Protein AF-A0A350ADL0-F1 (afdb_monomer_lite)

pLDDT: mean 89.19, std 13.89, range [51.16, 98.5]

Radius of gyration: 20.32 Å; chains: 1; bounding box: 35×36×42 Å

Foldseek 3Di:
DPPDPDDPQPCNPDDDDPPDPPNDPDDDDDDDDDCVVVFADVVVVHPHGHDDPDPPPPD

Secondary structure (DSSP, 8-state):
--S--S-SSTTTT-PPP---GGG-S----------TT-SS-GGGT-SS--S-----TT-

Sequence (59 aa):
MNRYPRDMIGYGPRAPNADWPGGACVAVQFVLNYEEGGENTILHGDAASEAFLSEIVGA

Structure (mmCIF, N/CA/C/O backbone):
data_AF-A0A350ADL0-F1
#
_entry.id   AF-A0A350ADL0-F1
#
loop_
_atom_site.group_PDB
_atom_site.id
_atom_site.type_symbol
_atom_site.label_atom_id
_atom_site.label_alt_id
_atom_site.label_comp_id
_atom_site.label_asym_id
_atom_site.label_entity_id
_atom_site.label_seq_id
_atom_site.pdbx_PDB_ins_code
_atom_site.Cartn_x
_atom_site.Cartn_y
_atom_site.Cartn_z
_atom_site.occupancy
_atom_site.B_iso_or_equiv
_atom_site.auth_seq_id
_atom_site.auth_comp_id
_atom_site.auth_asym_id
_atom_site.auth_atom_id
_atom_site.pdbx_PDB_model_num
ATOM 1 N N . MET A 1 1 ? -14.769 26.804 -12.780 1.00 56.88 1 MET A N 1
ATOM 2 C CA . MET A 1 1 ? -13.560 25.960 -12.682 1.00 56.88 1 MET A CA 1
ATOM 3 C C . MET A 1 1 ? -13.220 25.785 -11.216 1.00 56.88 1 MET A C 1
ATOM 5 O O . MET A 1 1 ? -13.109 26.791 -10.524 1.00 56.88 1 MET A O 1
ATOM 9 N N . ASN A 1 2 ? -13.107 24.545 -10.737 1.00 72.25 2 ASN A N 1
ATOM 10 C CA . ASN A 1 2 ? -12.575 24.294 -9.402 1.00 72.25 2 ASN A CA 1
ATOM 11 C C . ASN A 1 2 ? -11.076 24.632 -9.428 1.00 72.25 2 ASN A C 1
ATOM 13 O O . ASN A 1 2 ? -10.333 24.055 -10.218 1.00 72.25 2 ASN A O 1
ATOM 17 N N . ARG A 1 3 ? -10.656 25.630 -8.644 1.00 87.88 3 ARG A N 1
ATOM 18 C CA . ARG A 1 3 ? -9.297 26.198 -8.692 1.00 87.88 3 ARG A CA 1
ATOM 19 C C . ARG A 1 3 ? -8.233 25.210 -8.212 1.00 87.88 3 ARG A C 1
ATOM 21 O O . ARG A 1 3 ? -7.069 25.365 -8.570 1.00 87.88 3 ARG A O 1
ATOM 28 N N . TYR A 1 4 ? -8.616 24.225 -7.403 1.00 91.75 4 TYR A N 1
ATOM 29 C CA . TYR A 1 4 ? -7.681 23.254 -6.857 1.00 91.75 4 TYR A CA 1
ATOM 30 C C . TYR A 1 4 ? -8.318 21.862 -6.783 1.00 91.75 4 TYR A C 1
ATOM 32 O O . TYR A 1 4 ? -9.362 21.719 -6.148 1.00 91.75 4 TYR A O 1
ATOM 40 N N . PRO A 1 5 ? -7.735 20.840 -7.437 1.00 94.81 5 PRO A N 1
ATOM 41 C CA . PRO A 1 5 ? -8.382 19.536 -7.582 1.00 94.81 5 PRO A CA 1
ATOM 42 C C . PRO A 1 5 ? -8.159 18.604 -6.385 1.00 94.81 5 PRO A C 1
ATOM 44 O O . PRO A 1 5 ? -8.746 17.529 -6.343 1.00 94.81 5 PRO A O 1
ATOM 47 N N . ARG A 1 6 ? -7.288 18.976 -5.439 1.00 96.31 6 ARG A N 1
ATOM 48 C CA . ARG A 1 6 ? -6.951 18.135 -4.287 1.00 96.31 6 ARG A CA 1
ATOM 49 C C . ARG A 1 6 ? -7.908 18.399 -3.138 1.00 96.31 6 ARG A C 1
ATOM 51 O O . ARG A 1 6 ? -8.177 19.554 -2.805 1.00 96.31 6 ARG A O 1
ATOM 58 N N . ASP A 1 7 ? -8.311 17.323 -2.482 1.00 94.50 7 ASP A N 1
ATOM 59 C CA . ASP A 1 7 ? -8.834 17.407 -1.129 1.00 94.50 7 ASP A CA 1
ATOM 60 C C . ASP A 1 7 ? -7.669 17.664 -0.164 1.00 94.50 7 ASP A C 1
ATOM 62 O O . ASP A 1 7 ? -6.781 16.830 0.007 1.00 94.50 7 ASP A O 1
ATOM 66 N N . MET A 1 8 ? -7.645 18.866 0.410 1.00 94.31 8 MET A N 1
ATOM 67 C CA . MET A 1 8 ? -6.633 19.286 1.384 1.00 94.31 8 MET A CA 1
ATOM 68 C C . MET A 1 8 ? -7.107 19.122 2.830 1.00 94.31 8 MET A C 1
ATOM 70 O O . MET A 1 8 ? -6.350 19.430 3.748 1.00 94.31 8 MET A O 1
ATOM 74 N N . ILE A 1 9 ? -8.359 18.704 3.036 1.00 95.62 9 ILE A N 1
ATOM 75 C CA . ILE A 1 9 ? -9.011 18.676 4.347 1.00 95.62 9 ILE A CA 1
ATOM 76 C C . ILE A 1 9 ? -9.193 17.230 4.819 1.00 95.62 9 ILE A C 1
ATOM 78 O O . ILE A 1 9 ? -8.936 16.935 5.989 1.00 95.62 9 ILE A O 1
ATOM 82 N N . GLY A 1 10 ? -9.622 16.327 3.933 1.00 96.62 10 GLY A N 1
ATOM 83 C CA . GLY A 1 10 ? -9.970 14.957 4.298 1.00 96.62 10 GLY A CA 1
ATOM 84 C C . GLY A 1 10 ? -11.030 14.927 5.403 1.00 96.62 10 GLY A C 1
ATOM 85 O O . GLY A 1 10 ? -11.990 15.698 5.392 1.00 96.62 10 GLY A O 1
ATOM 86 N N . TYR A 1 11 ? -10.837 14.073 6.410 1.00 97.50 11 TYR A N 1
ATOM 87 C CA . TYR A 1 11 ? -11.757 13.977 7.551 1.00 97.50 11 TYR A CA 1
ATOM 88 C C . TYR A 1 11 ? -11.691 15.160 8.538 1.00 97.50 11 TYR A C 1
ATOM 90 O O . TYR A 1 11 ? -12.541 15.270 9.427 1.00 97.50 11 TYR A O 1
ATOM 98 N N . GLY A 1 12 ? -10.702 16.052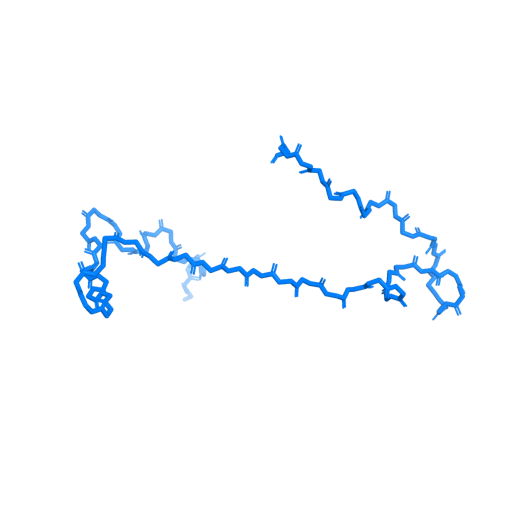 8.420 1.00 96.75 12 GLY A N 1
ATOM 99 C CA . GLY A 1 12 ? -10.504 17.140 9.379 1.00 96.75 12 GLY A CA 1
ATOM 100 C C . GLY A 1 12 ? -10.377 16.636 10.834 1.00 96.75 12 GLY A C 1
ATOM 101 O O . GLY A 1 12 ? -9.873 15.539 11.069 1.00 96.75 12 GLY A O 1
ATOM 102 N N . PRO A 1 13 ? -10.832 17.401 11.845 1.00 97.25 13 PRO A N 1
ATOM 103 C CA . PRO A 1 13 ? -10.666 17.040 13.258 1.00 97.25 13 PRO A CA 1
ATOM 104 C C . PRO A 1 13 ? -11.596 15.915 13.749 1.00 97.25 13 PRO A C 1
ATOM 106 O O . PRO A 1 13 ? -11.537 15.553 14.923 1.00 97.25 13 PRO A O 1
ATOM 109 N N . ARG A 1 14 ? -12.500 15.395 12.906 1.00 97.00 14 ARG A N 1
ATOM 110 C CA . ARG A 1 14 ? -13.519 14.405 13.294 1.00 97.00 14 ARG A CA 1
ATOM 111 C C . ARG A 1 14 ? -13.508 13.217 12.335 1.00 97.00 14 ARG A C 1
ATOM 113 O O . ARG A 1 14 ? -14.396 13.077 11.499 1.00 97.00 14 ARG A O 1
ATOM 120 N N . ALA A 1 15 ? -12.495 12.365 12.474 1.00 96.69 15 ALA A N 1
ATOM 121 C CA . ALA A 1 15 ? -12.436 11.094 11.760 1.00 96.69 15 ALA A CA 1
ATOM 122 C C . ALA A 1 15 ? -13.585 10.154 12.182 1.00 96.69 15 ALA A C 1
ATOM 124 O O . ALA A 1 15 ? -14.000 10.185 13.346 1.00 96.69 15 ALA A O 1
ATOM 125 N N . PRO A 1 16 ? -14.116 9.332 11.260 1.00 97.12 16 PRO A N 1
ATOM 126 C CA . PRO A 1 16 ? -15.134 8.343 11.591 1.00 97.12 16 PRO A CA 1
ATOM 127 C C . PRO A 1 16 ? -14.573 7.270 12.532 1.00 97.12 16 PRO A C 1
ATOM 129 O O . PRO A 1 16 ? -13.377 6.975 12.522 1.00 97.12 16 PRO A O 1
ATOM 132 N N . ASN A 1 17 ? -15.457 6.650 13.316 1.00 96.81 17 ASN A N 1
ATOM 133 C CA . ASN A 1 17 ? -15.114 5.414 14.008 1.00 96.81 17 ASN A CA 1
ATOM 134 C C . ASN A 1 17 ? -14.963 4.301 12.962 1.00 96.81 17 ASN A C 1
ATOM 136 O O . ASN A 1 17 ? -15.886 4.070 12.184 1.00 96.81 17 ASN A O 1
ATOM 140 N N . ALA A 1 18 ? -13.805 3.644 12.941 1.00 96.62 18 ALA A N 1
ATOM 141 C CA . ALA A 1 18 ? -13.495 2.612 11.961 1.00 96.62 18 ALA A CA 1
ATOM 142 C C . ALA A 1 18 ? -14.276 1.302 12.176 1.00 96.62 18 ALA A C 1
ATOM 144 O O . ALA A 1 18 ? -14.375 0.517 11.239 1.00 96.62 18 ALA A O 1
ATOM 145 N N . ASP A 1 19 ? -14.821 1.084 13.382 1.00 97.38 19 ASP A N 1
ATOM 146 C CA . ASP A 1 19 ? -15.664 -0.069 13.740 1.00 97.38 19 ASP A CA 1
ATOM 147 C C . ASP A 1 19 ? -15.077 -1.421 13.290 1.00 97.38 19 ASP A C 1
ATOM 149 O O . ASP A 1 19 ? -15.715 -2.231 12.613 1.00 97.38 19 ASP A O 1
ATOM 153 N N . TRP A 1 20 ? -13.800 -1.650 13.621 1.00 98.38 20 TRP A N 1
ATOM 154 C CA . TRP A 1 20 ? -13.105 -2.867 13.213 1.00 98.38 20 TRP A CA 1
ATOM 155 C C . TRP A 1 20 ? -13.756 -4.124 13.813 1.00 98.38 20 TRP A C 1
ATOM 157 O O . TRP A 1 20 ? -14.232 -4.090 14.955 1.00 98.38 20 TRP A O 1
ATOM 167 N N . PRO A 1 21 ? -13.719 -5.269 13.099 1.00 98.50 21 PRO A N 1
ATOM 168 C CA . PRO A 1 21 ? -14.308 -6.514 13.577 1.00 98.50 21 PRO A CA 1
ATOM 169 C C . PRO A 1 21 ? -13.864 -6.875 14.999 1.00 98.50 21 PRO A C 1
ATOM 171 O O . PRO A 1 21 ? -12.685 -6.785 15.342 1.00 98.50 21 PRO A O 1
ATOM 174 N N . GLY A 1 22 ? -14.821 -7.285 15.833 1.00 97.50 22 GLY A N 1
ATOM 175 C CA . GLY A 1 22 ? -14.559 -7.653 17.228 1.00 97.50 22 GLY A CA 1
ATOM 176 C C . GLY A 1 22 ? -14.197 -6.480 18.146 1.00 97.50 22 GLY A C 1
ATOM 177 O O . GLY A 1 22 ? -13.721 -6.719 19.252 1.00 97.50 22 GLY A O 1
ATOM 178 N N . GLY A 1 23 ? -14.404 -5.231 17.714 1.00 97.62 23 GLY A N 1
ATOM 179 C CA . GLY A 1 23 ? -14.046 -4.044 18.495 1.00 97.62 23 GLY A CA 1
ATOM 180 C C . GLY A 1 23 ? -12.536 -3.814 18.578 1.00 97.62 23 GLY A C 1
ATOM 181 O O . GLY A 1 23 ? -12.052 -3.271 19.571 1.00 97.62 23 GLY A O 1
ATOM 182 N N . ALA A 1 24 ? -11.776 -4.262 17.573 1.00 98.38 24 ALA A N 1
ATOM 183 C CA . ALA A 1 24 ? -10.326 -4.112 17.556 1.00 98.38 24 ALA A CA 1
ATOM 184 C C . ALA A 1 24 ? -9.908 -2.631 17.537 1.00 98.38 24 ALA A C 1
ATOM 186 O O . ALA A 1 24 ? -10.477 -1.811 16.819 1.00 98.38 24 ALA A O 1
ATOM 187 N N . CYS A 1 25 ? -8.862 -2.287 18.291 1.00 97.06 25 CYS A N 1
ATOM 188 C CA . CYS A 1 25 ? -8.355 -0.911 18.353 1.00 97.06 25 CYS A CA 1
ATOM 189 C C . CYS A 1 25 ? -7.521 -0.514 17.123 1.00 97.06 25 CYS A C 1
ATOM 191 O O . CYS A 1 25 ? -7.294 0.669 16.887 1.00 97.06 25 CYS A O 1
ATOM 193 N N . VAL A 1 26 ? -7.026 -1.493 16.362 1.00 96.94 26 VAL A N 1
ATOM 194 C CA . VAL A 1 26 ? -6.145 -1.289 15.209 1.00 96.94 26 VAL A CA 1
ATOM 195 C C . VAL A 1 26 ? -6.351 -2.406 14.190 1.00 96.94 26 VAL A C 1
ATOM 197 O O . VAL A 1 26 ? -6.561 -3.559 14.564 1.00 96.94 26 VAL A O 1
ATOM 200 N N . ALA A 1 27 ? -6.259 -2.062 12.908 1.00 97.94 27 ALA A N 1
ATOM 201 C CA . ALA A 1 27 ? -6.124 -3.023 11.822 1.00 97.94 27 ALA A CA 1
ATOM 202 C C . ALA A 1 27 ? -4.647 -3.101 11.409 1.00 97.94 27 ALA A C 1
ATOM 204 O O . ALA A 1 27 ? -4.026 -2.076 11.134 1.00 97.94 27 ALA A O 1
ATOM 205 N N . VAL A 1 28 ? -4.082 -4.310 11.376 1.00 97.38 28 VAL A N 1
ATOM 206 C CA . VAL A 1 28 ? -2.716 -4.564 10.891 1.00 97.38 28 VAL A CA 1
ATOM 207 C C . VAL A 1 28 ? -2.808 -5.176 9.498 1.00 97.38 28 VAL A C 1
ATOM 209 O O . VAL A 1 28 ? -3.575 -6.117 9.295 1.00 97.38 28 VAL A O 1
ATOM 212 N N . GLN A 1 29 ? -2.034 -4.657 8.545 1.00 97.50 29 GLN A N 1
ATOM 213 C CA . GLN A 1 29 ? -2.085 -5.085 7.148 1.00 97.50 29 GLN A CA 1
ATOM 214 C C . GLN A 1 29 ? -0.671 -5.382 6.639 1.00 97.50 29 GLN A C 1
ATOM 216 O O . GLN A 1 29 ? 0.160 -4.486 6.536 1.00 97.50 29 GLN A O 1
ATOM 221 N N . PHE A 1 30 ? -0.400 -6.655 6.346 1.00 95.75 30 PHE A N 1
ATOM 222 C CA . PHE A 1 30 ? 0.857 -7.096 5.739 1.00 95.75 30 PHE A CA 1
ATOM 223 C C . PHE A 1 30 ? 0.757 -7.014 4.219 1.00 95.75 30 PHE A C 1
ATOM 225 O O . PHE A 1 30 ? -0.102 -7.676 3.634 1.00 95.75 30 PHE A O 1
ATOM 232 N N . VAL A 1 31 ? 1.612 -6.208 3.593 1.00 95.31 31 VAL A N 1
ATOM 233 C CA . VAL A 1 31 ? 1.739 -6.112 2.133 1.00 95.31 31 VAL A CA 1
ATOM 234 C C . VAL A 1 31 ? 3.004 -6.849 1.721 1.00 95.31 31 VAL A C 1
ATOM 236 O O . VAL A 1 31 ? 4.050 -6.653 2.334 1.00 95.31 31 VAL A O 1
ATOM 239 N N . LEU A 1 32 ? 2.902 -7.679 0.687 1.00 93.31 32 LEU A N 1
ATOM 240 C CA . LEU A 1 32 ? 4.050 -8.250 -0.000 1.00 93.31 32 LEU A CA 1
ATOM 241 C C . LEU A 1 32 ? 3.972 -7.812 -1.455 1.00 93.31 32 LEU A C 1
ATOM 243 O O . LEU A 1 32 ? 3.074 -8.243 -2.179 1.00 93.31 32 LEU A O 1
ATOM 247 N N . ASN A 1 33 ? 4.901 -6.956 -1.855 1.00 90.81 33 ASN A N 1
ATOM 248 C CA . ASN A 1 33 ? 5.128 -6.691 -3.263 1.00 90.81 33 ASN A CA 1
ATOM 249 C C . ASN A 1 33 ? 6.038 -7.793 -3.802 1.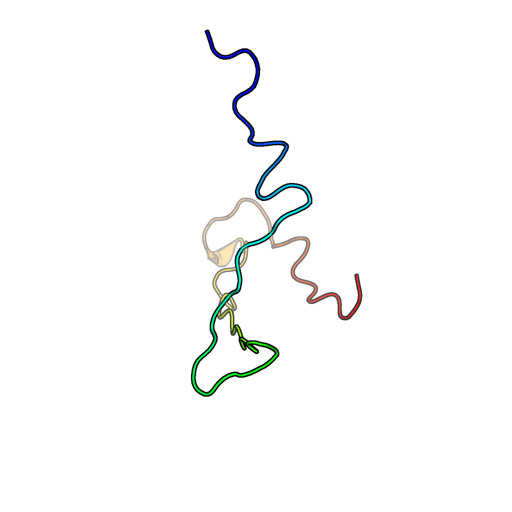00 90.81 33 ASN A C 1
ATOM 251 O O . ASN A 1 33 ? 6.928 -8.265 -3.097 1.00 90.81 33 ASN A O 1
ATOM 255 N N . TYR A 1 34 ? 5.761 -8.228 -5.024 1.00 90.56 34 TYR A N 1
ATOM 256 C CA . TYR A 1 34 ? 6.612 -9.157 -5.749 1.00 90.56 34 TYR A CA 1
ATOM 257 C C . TYR A 1 34 ? 6.859 -8.557 -7.122 1.00 90.56 34 TYR A C 1
ATOM 259 O O . TYR A 1 34 ? 6.068 -8.725 -8.052 1.00 90.56 34 TYR A O 1
ATOM 267 N N . GLU A 1 35 ? 7.907 -7.752 -7.174 1.00 91.25 35 GLU A N 1
ATOM 268 C CA . GLU A 1 35 ? 8.306 -6.951 -8.331 1.00 91.25 35 GLU A CA 1
ATOM 269 C C . GLU A 1 35 ? 9.642 -7.443 -8.895 1.00 91.25 35 GLU A C 1
ATOM 271 O O . GLU A 1 35 ? 10.072 -6.992 -9.951 1.00 91.25 35 GLU A O 1
ATOM 276 N N . GLU A 1 36 ? 10.295 -8.380 -8.207 1.00 92.56 36 GLU A N 1
ATOM 277 C CA . GLU A 1 36 ? 11.610 -8.894 -8.546 1.00 92.56 36 GLU A CA 1
ATOM 278 C C . GLU A 1 36 ? 11.597 -9.622 -9.894 1.00 92.56 36 GLU A C 1
ATOM 280 O O . GLU A 1 36 ? 10.832 -10.563 -10.122 1.00 92.56 36 GLU A O 1
ATOM 285 N N . GLY A 1 37 ? 12.482 -9.190 -10.791 1.00 93.50 37 GLY A N 1
ATOM 286 C CA . GLY A 1 37 ? 12.480 -9.577 -12.196 1.00 93.50 37 GLY A CA 1
ATOM 287 C C . GLY A 1 37 ? 11.573 -8.703 -13.066 1.00 93.50 37 GLY A C 1
ATOM 288 O O . GLY A 1 37 ? 11.437 -8.990 -14.251 1.00 93.50 37 GLY A O 1
ATOM 289 N N . GLY A 1 38 ? 10.938 -7.670 -12.512 1.00 93.12 38 GLY A N 1
ATOM 290 C CA . GLY A 1 38 ? 10.160 -6.650 -13.221 1.00 93.12 38 GLY A CA 1
ATOM 291 C C . GLY A 1 38 ? 10.776 -5.252 -13.149 1.00 93.12 38 GLY A C 1
ATOM 292 O O . GLY A 1 38 ? 10.196 -4.306 -13.678 1.00 93.12 38 GLY A O 1
ATOM 293 N N . GLU A 1 39 ? 11.932 -5.111 -12.504 1.00 93.62 39 GLU A N 1
ATOM 294 C CA . GLU A 1 39 ? 12.663 -3.855 -12.424 1.00 93.62 39 GLU A CA 1
ATOM 295 C C . GLU A 1 39 ? 13.156 -3.372 -13.787 1.00 93.62 39 GLU A C 1
ATOM 297 O O . GLU A 1 39 ? 13.286 -4.162 -14.729 1.00 93.62 39 GLU A O 1
ATOM 302 N N . ASN A 1 40 ? 13.499 -2.081 -13.876 1.00 94.56 40 ASN A N 1
ATOM 303 C CA . ASN A 1 40 ? 14.124 -1.558 -15.084 1.00 94.56 40 ASN A CA 1
ATOM 304 C C . ASN A 1 40 ? 15.404 -2.344 -15.400 1.00 94.56 40 ASN A C 1
ATOM 306 O O . ASN A 1 40 ? 16.355 -2.396 -14.611 1.00 94.56 40 ASN A O 1
ATOM 310 N N . THR A 1 41 ? 15.456 -2.939 -16.586 1.00 95.31 41 THR A N 1
ATOM 311 C CA . THR A 1 41 ? 16.627 -3.674 -17.053 1.00 95.31 41 THR A CA 1
ATOM 312 C C . THR A 1 41 ? 16.723 -3.651 -18.567 1.00 95.31 41 THR A C 1
ATOM 314 O O . THR A 1 41 ? 15.754 -3.844 -19.302 1.00 95.31 41 THR A O 1
ATOM 317 N N . ILE A 1 42 ? 17.951 -3.505 -19.067 1.00 97.31 42 ILE A N 1
ATOM 318 C CA . ILE A 1 42 ? 18.221 -3.554 -20.509 1.00 97.31 42 ILE A CA 1
ATOM 319 C C . ILE A 1 42 ? 17.806 -4.898 -21.129 1.00 97.31 42 ILE A C 1
ATOM 321 O O . ILE A 1 42 ? 17.548 -4.965 -22.328 1.00 97.31 42 ILE A O 1
ATOM 325 N N . LEU A 1 43 ? 17.713 -5.967 -20.322 1.00 97.25 43 LEU A N 1
ATOM 326 C CA . LEU A 1 43 ? 17.228 -7.276 -20.769 1.00 97.25 43 LEU A CA 1
ATOM 327 C C . LEU A 1 43 ? 15.734 -7.261 -21.129 1.00 97.25 43 LEU A C 1
ATOM 329 O O . LEU A 1 43 ? 15.305 -8.084 -21.933 1.00 97.25 43 LEU A O 1
ATOM 333 N N . HIS A 1 44 ? 14.961 -6.323 -20.578 1.00 97.00 44 HIS A N 1
ATOM 334 C CA . HIS A 1 44 ? 13.542 -6.119 -20.884 1.00 97.00 44 HIS A CA 1
ATOM 335 C C . HIS A 1 44 ? 13.312 -5.001 -21.915 1.00 97.00 44 HIS A C 1
ATOM 337 O O . HIS A 1 44 ? 12.177 -4.762 -22.319 1.00 97.00 44 HIS A O 1
ATOM 343 N N . GLY A 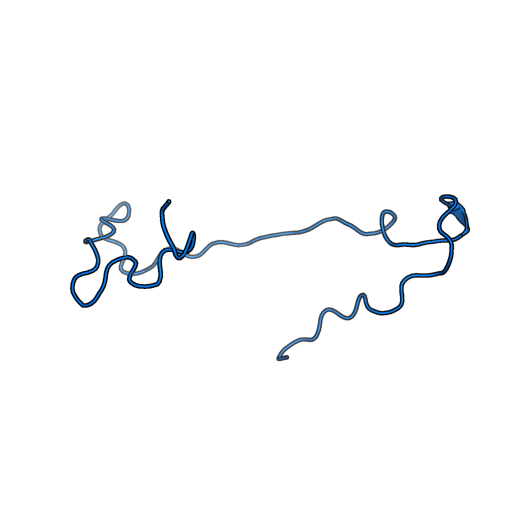1 45 ? 14.382 -4.374 -22.418 1.00 97.50 45 GLY A N 1
ATOM 344 C CA . GLY A 1 45 ? 14.318 -3.309 -23.422 1.00 97.50 45 GLY A CA 1
ATOM 345 C C . GLY A 1 45 ? 14.287 -1.893 -22.847 1.00 97.50 45 GLY A C 1
ATOM 346 O O . GLY A 1 45 ? 14.100 -0.941 -23.606 1.00 97.50 45 GLY A O 1
ATOM 347 N N . ASP A 1 46 ? 14.497 -1.741 -21.540 1.00 97.31 46 ASP A N 1
ATOM 348 C CA . ASP A 1 46 ? 14.543 -0.430 -20.901 1.00 97.31 46 ASP A CA 1
ATOM 349 C C . ASP A 1 46 ? 15.815 0.337 -21.273 1.00 97.31 46 ASP A C 1
ATOM 351 O O . ASP A 1 46 ? 16.8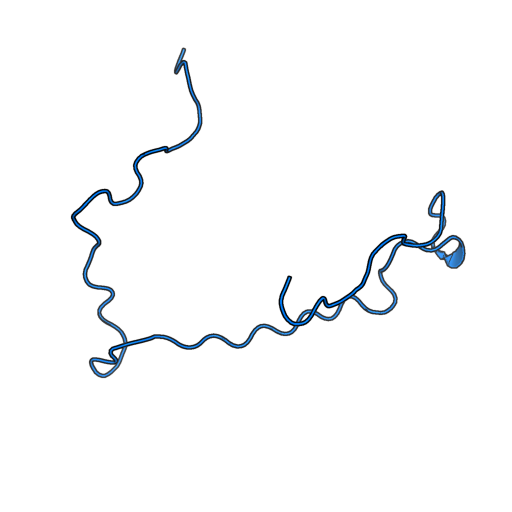59 -0.231 -21.610 1.00 97.31 46 ASP A O 1
ATOM 355 N N . ALA A 1 47 ? 15.738 1.667 -21.193 1.00 97.19 47 ALA A N 1
ATOM 356 C CA . ALA A 1 47 ? 16.842 2.546 -21.574 1.00 97.19 47 ALA A CA 1
ATOM 357 C C . ALA A 1 47 ? 18.073 2.417 -20.654 1.00 97.19 47 ALA A C 1
ATOM 359 O O . ALA A 1 47 ? 19.176 2.792 -21.057 1.00 97.19 47 ALA A O 1
ATOM 360 N N . ALA A 1 48 ? 17.893 1.922 -19.426 1.00 94.38 48 ALA A N 1
ATOM 361 C CA . ALA A 1 48 ? 18.939 1.763 -18.422 1.00 94.38 48 ALA A CA 1
ATOM 362 C C . ALA A 1 48 ? 18.553 0.693 -17.384 1.00 94.38 48 ALA A C 1
ATOM 364 O O . ALA A 1 48 ? 17.400 0.276 -17.312 1.00 94.38 48 ALA A O 1
ATOM 365 N N . SER A 1 49 ? 19.523 0.263 -16.572 1.00 92.81 49 SER A N 1
ATOM 366 C CA . SER A 1 49 ? 19.251 -0.515 -15.358 1.00 92.81 49 SER A CA 1
ATOM 367 C C . SER A 1 49 ? 18.560 0.341 -14.299 1.00 92.81 49 SER A C 1
ATOM 369 O O . SER A 1 49 ? 18.804 1.548 -14.227 1.00 92.81 49 SER A O 1
ATOM 371 N N . GLU A 1 50 ? 17.786 -0.299 -13.430 1.00 91.44 50 GLU A N 1
ATOM 372 C CA . GLU A 1 50 ? 17.167 0.340 -12.276 1.00 91.44 50 GLU A CA 1
ATOM 373 C C . GLU A 1 50 ? 18.203 1.053 -11.398 1.00 91.44 50 GLU A C 1
ATOM 375 O O . GLU A 1 50 ? 19.279 0.521 -11.110 1.00 91.44 50 GLU A O 1
ATOM 380 N N . ALA A 1 51 ? 17.887 2.286 -10.998 1.00 79.69 51 ALA A N 1
ATOM 381 C CA . ALA A 1 51 ? 18.800 3.132 -10.233 1.00 79.69 51 ALA A CA 1
ATOM 382 C C . ALA A 1 51 ? 18.572 3.003 -8.723 1.00 79.69 51 ALA A C 1
ATOM 384 O O . ALA A 1 51 ? 19.523 3.114 -7.948 1.00 79.69 51 ALA A O 1
ATOM 385 N N . PHE A 1 52 ? 17.326 2.759 -8.305 1.00 70.88 52 PHE A N 1
ATOM 386 C CA . PHE A 1 52 ? 16.956 2.633 -6.900 1.00 70.88 52 PHE A CA 1
ATOM 387 C C . PHE A 1 52 ? 15.874 1.566 -6.716 1.00 70.88 52 PHE A C 1
ATOM 389 O O . PHE A 1 52 ? 14.705 1.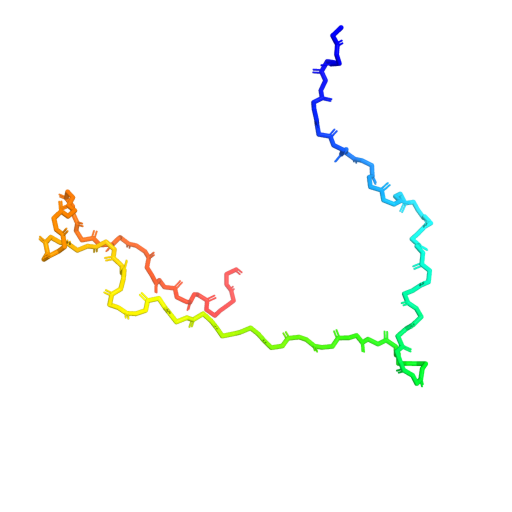799 -6.990 1.00 70.88 52 PHE A O 1
ATOM 396 N N . LEU A 1 53 ? 16.281 0.422 -6.171 1.00 62.06 53 LEU A N 1
ATOM 397 C CA . LEU A 1 53 ? 15.406 -0.608 -5.593 1.00 62.06 53 LEU A CA 1
ATOM 398 C C . LEU A 1 53 ? 15.848 -0.941 -4.169 1.00 62.06 53 LEU A C 1
ATOM 400 O O . LEU A 1 53 ? 15.809 -2.077 -3.704 1.00 62.06 53 LEU A O 1
ATOM 404 N N . SER A 1 54 ? 16.374 0.057 -3.467 1.00 56.56 54 SER A N 1
ATOM 405 C CA . SER A 1 54 ? 16.684 -0.126 -2.063 1.00 56.56 54 SER A CA 1
ATOM 406 C C . SER A 1 54 ? 15.382 -0.065 -1.279 1.00 56.56 54 SER A C 1
ATOM 408 O O . SER A 1 54 ? 14.815 1.012 -1.098 1.00 56.56 54 SER A O 1
ATOM 410 N N . GLU A 1 55 ? 14.969 -1.228 -0.783 1.00 62.97 55 GLU A N 1
ATOM 411 C CA . GLU A 1 55 ? 14.157 -1.379 0.419 1.00 62.97 55 GLU A CA 1
ATOM 412 C C . GLU A 1 55 ? 14.907 -0.662 1.560 1.00 62.97 55 GLU A C 1
ATOM 414 O O . GLU A 1 55 ? 15.724 -1.257 2.270 1.00 62.97 55 GLU A O 1
ATOM 419 N N . ILE A 1 56 ? 14.764 0.663 1.678 1.00 56.97 56 ILE A N 1
ATOM 420 C CA . ILE A 1 56 ? 15.423 1.385 2.764 1.00 56.97 56 ILE A CA 1
ATOM 421 C C . ILE A 1 56 ? 14.632 1.082 4.030 1.00 56.97 56 ILE A C 1
ATOM 423 O O . ILE A 1 56 ? 13.597 1.688 4.3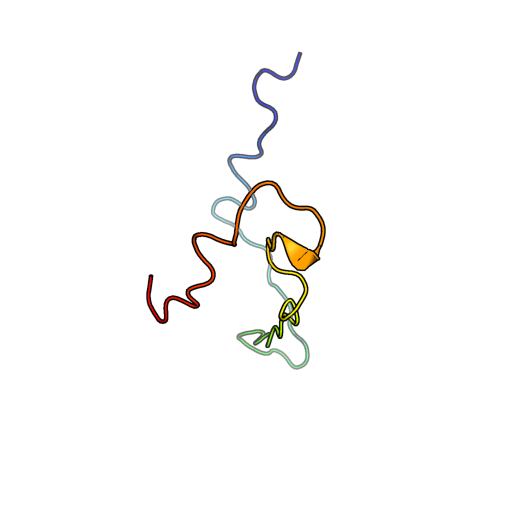04 1.00 56.97 56 ILE A O 1
ATOM 427 N N . VAL A 1 57 ? 15.142 0.143 4.823 1.00 51.50 57 VAL A N 1
ATOM 428 C CA . VAL A 1 57 ? 14.673 -0.072 6.190 1.00 51.50 57 VAL A CA 1
ATOM 429 C C . VAL A 1 57 ? 14.946 1.213 6.981 1.00 51.50 57 VAL A C 1
ATOM 431 O O . VAL A 1 57 ? 16.068 1.454 7.421 1.00 51.50 57 VAL A O 1
ATOM 434 N N . GLY A 1 58 ? 13.916 2.049 7.136 1.00 57.06 58 GLY A N 1
ATOM 435 C CA . GLY A 1 58 ? 13.959 3.278 7.934 1.00 57.06 58 GLY A CA 1
ATOM 436 C C . GLY A 1 58 ? 14.308 4.580 7.197 1.00 57.06 58 GLY A C 1
ATOM 437 O O . GLY A 1 58 ? 14.834 5.480 7.854 1.00 57.06 58 GLY A O 1
ATOM 438 N N . ALA A 1 59 ? 14.041 4.699 5.889 1.00 51.16 59 ALA A N 1
ATOM 439 C CA . ALA A 1 59 ? 13.958 6.013 5.223 1.00 51.16 59 ALA A CA 1
ATOM 440 C C . ALA A 1 59 ? 12.645 6.736 5.544 1.00 51.16 59 ALA A C 1
ATOM 442 O O . ALA A 1 59 ? 11.611 6.044 5.686 1.00 51.16 59 ALA A O 1
#